Protein AF-A0A969JWR7-F1 (afdb_monomer_lite)

Radius of gyration: 13.02 Å; chains: 1; bounding box: 32×21×33 Å

Secondary structure (DSSP, 8-state):
--PPPP--GGGG-BTTB-SS-TT--EEEEEE---TTPPP-TT---EEEEE-

pLDDT: mean 85.53, std 8.55, range [61.25, 95.31]

Foldseek 3Di:
DDDDDDDDPQVPADPVGDPDDPPWDKDWPDAPDPDPDDDDPPDDGTDIDTD

Structure (mmCIF, N/CA/C/O backbone):
data_AF-A0A969JWR7-F1
#
_entry.id   AF-A0A969JWR7-F1
#
loop_
_atom_site.group_PDB
_atom_site.id
_atom_site.type_symbol
_atom_site.label_atom_id
_atom_site.label_alt_id
_atom_site.label_comp_id
_atom_site.label_asym_id
_atom_site.label_entity_id
_atom_site.label_seq_id
_atom_site.pdbx_PDB_ins_code
_atom_site.Cartn_x
_atom_site.Cartn_y
_atom_site.Cartn_z
_atom_site.occupancy
_atom_site.B_iso_or_equiv
_atom_site.auth_seq_id
_atom_site.auth_comp_id
_atom_site.auth_asym_id
_atom_site.auth_atom_id
_atom_site.pdbx_PDB_model_num
ATOM 1 N N . MET A 1 1 ? 8.628 13.864 -22.180 1.00 61.25 1 MET A N 1
ATOM 2 C CA . MET A 1 1 ? 8.781 14.095 -20.724 1.00 61.25 1 MET A CA 1
ATOM 3 C C . MET A 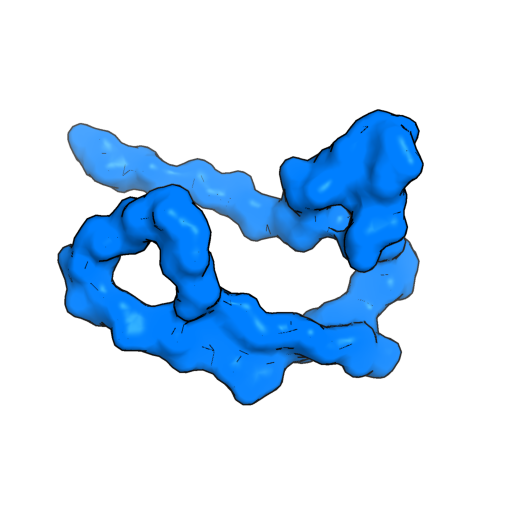1 1 ? 8.297 12.851 -19.994 1.00 61.25 1 MET A C 1
ATOM 5 O O . MET A 1 1 ? 7.243 12.353 -20.367 1.00 61.25 1 MET A O 1
ATOM 9 N N . LYS A 1 2 ? 9.042 12.312 -19.018 1.00 62.19 2 LYS A N 1
ATOM 10 C CA . LYS A 1 2 ? 8.506 11.242 -18.157 1.00 62.19 2 LYS A CA 1
ATOM 11 C C . LYS A 1 2 ? 7.510 11.884 -17.191 1.00 62.19 2 LYS A C 1
ATOM 13 O O . LYS A 1 2 ? 7.912 12.685 -16.355 1.00 62.19 2 LYS A O 1
ATOM 18 N N . MET A 1 3 ? 6.228 11.591 -17.373 1.00 72.06 3 MET A N 1
ATOM 19 C CA . MET A 1 3 ? 5.177 11.994 -16.443 1.00 72.06 3 MET A CA 1
ATOM 20 C C . MET A 1 3 ? 5.150 10.979 -15.306 1.00 72.06 3 MET A C 1
ATOM 22 O O . MET A 1 3 ? 5.045 9.779 -15.554 1.00 72.06 3 MET A O 1
ATOM 26 N N . PHE A 1 4 ? 5.294 11.456 -14.076 1.00 71.69 4 PHE A N 1
ATOM 27 C CA . PHE A 1 4 ? 5.037 10.650 -12.892 1.00 71.69 4 PHE A CA 1
ATOM 28 C C . PHE A 1 4 ? 3.594 10.905 -12.481 1.00 71.69 4 PHE A C 1
ATOM 30 O O . PHE A 1 4 ? 3.229 12.045 -12.195 1.00 71.69 4 PHE A O 1
ATOM 37 N N . THR A 1 5 ? 2.776 9.859 -12.485 1.00 76.69 5 THR A N 1
ATOM 38 C CA . THR A 1 5 ? 1.413 9.945 -11.963 1.00 76.69 5 THR A CA 1
ATOM 39 C C . THR A 1 5 ? 1.470 9.732 -10.453 1.00 76.69 5 THR A C 1
ATOM 41 O O . THR A 1 5 ? 2.020 8.715 -10.021 1.00 76.69 5 THR A O 1
ATOM 44 N N . PRO A 1 6 ? 0.953 10.664 -9.634 1.00 81.06 6 PRO A N 1
ATOM 45 C CA . PRO A 1 6 ? 0.821 10.421 -8.206 1.00 81.06 6 PRO A CA 1
ATOM 46 C C . PRO A 1 6 ? -0.144 9.250 -7.975 1.00 81.06 6 PRO A C 1
ATOM 48 O O . PRO A 1 6 ? -1.196 9.188 -8.605 1.00 81.06 6 PRO A O 1
ATOM 51 N N . LEU A 1 7 ? 0.229 8.334 -7.083 1.00 82.06 7 LEU A N 1
ATOM 52 C CA . LEU A 1 7 ? -0.580 7.183 -6.677 1.00 82.06 7 LEU A CA 1
ATOM 53 C C . LEU A 1 7 ? -0.779 7.213 -5.161 1.00 82.06 7 LEU A C 1
ATOM 55 O O . LEU A 1 7 ? 0.163 7.477 -4.411 1.00 82.06 7 LEU A O 1
ATOM 59 N N . ALA A 1 8 ? -1.995 6.917 -4.720 1.00 87.12 8 ALA A N 1
ATOM 60 C CA . ALA A 1 8 ? -2.368 6.703 -3.329 1.00 87.12 8 ALA A CA 1
ATOM 61 C C . ALA A 1 8 ? -2.687 5.220 -3.080 1.00 87.12 8 ALA A C 1
ATOM 63 O O . ALA A 1 8 ? -3.087 4.500 -3.989 1.00 87.12 8 ALA A O 1
ATOM 64 N N . LEU A 1 9 ? -2.567 4.750 -1.830 1.00 88.81 9 LEU A N 1
ATOM 65 C CA . LEU A 1 9 ? -2.861 3.348 -1.483 1.00 88.81 9 LEU A CA 1
ATOM 66 C C . LEU A 1 9 ? -4.295 2.932 -1.857 1.00 88.81 9 LEU A C 1
ATOM 68 O O . LEU A 1 9 ? -4.509 1.836 -2.362 1.00 88.81 9 LEU A O 1
ATOM 72 N N . LYS A 1 10 ? -5.263 3.842 -1.698 1.00 88.88 10 LYS A N 1
ATOM 73 C CA . LYS A 1 10 ? -6.659 3.617 -2.098 1.00 88.88 10 LYS A CA 1
ATOM 74 C C . LYS A 1 10 ? -6.839 3.323 -3.593 1.00 88.88 10 LYS A C 1
ATOM 76 O O . LYS A 1 10 ? -7.833 2.709 -3.959 1.00 88.88 10 LYS A O 1
ATOM 81 N N . ASP A 1 11 ? -5.900 3.739 -4.444 1.00 88.75 11 ASP A N 1
ATOM 82 C CA . ASP A 1 11 ? -5.981 3.519 -5.892 1.00 88.75 11 ASP A CA 1
ATOM 83 C C . ASP A 1 11 ? -5.710 2.045 -6.253 1.00 88.75 11 ASP A C 1
ATOM 85 O O . ASP A 1 11 ? -5.975 1.626 -7.376 1.00 88.75 11 ASP A O 1
ATOM 89 N N . PHE A 1 12 ? -5.209 1.250 -5.297 1.00 87.81 12 PHE A N 1
ATOM 90 C CA . PHE A 1 12 ? -5.042 -0.200 -5.417 1.00 87.81 12 PHE A CA 1
ATOM 91 C C . PHE A 1 12 ? -6.249 -0.997 -4.899 1.00 87.81 12 PHE A C 1
ATOM 93 O O . PHE A 1 12 ? -6.251 -2.223 -5.011 1.00 87.81 12 PHE A O 1
ATOM 100 N N . ASN A 1 13 ? -7.269 -0.337 -4.340 1.00 91.50 13 ASN A N 1
ATOM 1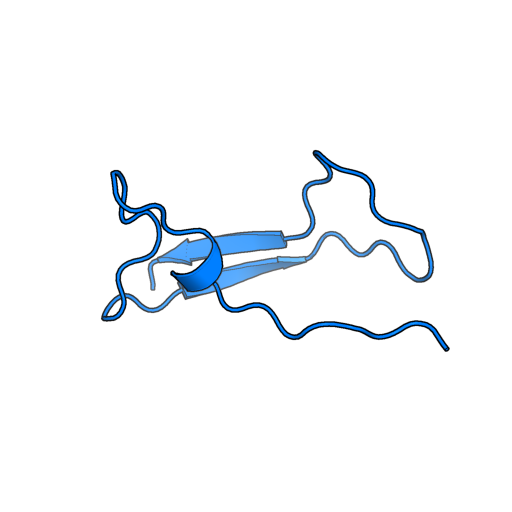01 C CA . ASN A 1 13 ? -8.529 -0.998 -4.008 1.00 91.50 13 ASN A CA 1
ATOM 102 C C . ASN A 1 13 ? -9.297 -1.318 -5.297 1.00 91.50 13 ASN A C 1
ATOM 104 O O . ASN A 1 13 ? -9.274 -0.549 -6.259 1.00 91.50 13 ASN A O 1
ATOM 108 N N . SER A 1 14 ? -10.007 -2.442 -5.311 1.00 90.25 14 SER A N 1
ATOM 109 C CA . SER A 1 14 ? -10.936 -2.791 -6.387 1.00 90.25 14 SER A CA 1
ATOM 110 C C . SER A 1 14 ? -12.377 -2.695 -5.887 1.00 90.25 14 SER A C 1
ATOM 112 O O . SER A 1 14 ? -12.625 -2.606 -4.687 1.00 90.25 14 SER A O 1
ATOM 114 N N . ALA A 1 15 ? -13.352 -2.741 -6.801 1.00 87.75 15 ALA A N 1
ATOM 115 C CA . ALA A 1 15 ? -14.770 -2.764 -6.426 1.00 87.75 15 ALA A CA 1
ATOM 116 C C . ALA A 1 15 ? -15.141 -3.972 -5.541 1.00 87.75 15 ALA A C 1
ATOM 118 O O . ALA A 1 15 ? -16.135 -3.931 -4.823 1.00 87.75 15 ALA A O 1
ATOM 119 N N . GLU A 1 16 ? -14.341 -5.037 -5.599 1.00 90.88 16 GLU A N 1
ATOM 120 C CA . GLU A 1 16 ? -14.568 -6.298 -4.893 1.00 90.88 16 GLU A CA 1
ATOM 121 C C . GLU A 1 16 ? -13.729 -6.420 -3.612 1.00 90.88 16 GLU A C 1
ATOM 123 O O . GLU A 1 16 ? -14.035 -7.255 -2.763 1.00 90.88 16 GLU A O 1
ATOM 128 N N . ALA A 1 17 ? -12.674 -5.607 -3.457 1.00 89.88 17 ALA A N 1
ATOM 129 C CA . ALA A 1 17 ? -11.748 -5.704 -2.335 1.00 89.88 17 ALA A CA 1
ATOM 130 C C . ALA A 1 17 ? -11.188 -4.339 -1.906 1.00 89.88 17 ALA A C 1
ATOM 132 O O . ALA A 1 17 ? -10.441 -3.681 -2.637 1.00 89.88 17 ALA A O 1
ATOM 133 N N . GLU A 1 18 ? -11.480 -3.969 -0.659 1.00 91.88 18 GLU A N 1
ATOM 134 C CA . GLU A 1 18 ? -10.830 -2.863 0.040 1.00 91.88 18 GLU A CA 1
ATOM 135 C C . GLU A 1 18 ? -9.605 -3.393 0.799 1.00 91.88 18 GLU A C 1
ATOM 137 O O . GLU A 1 18 ? -9.707 -3.928 1.901 1.00 91.88 18 GLU A O 1
ATOM 142 N N . VAL A 1 19 ? -8.430 -3.279 0.179 1.00 90.50 19 VAL A N 1
ATOM 143 C CA . VAL A 1 19 ? -7.151 -3.729 0.758 1.00 90.50 19 VAL A CA 1
ATOM 144 C C . VAL A 1 19 ? -6.536 -2.641 1.642 1.00 90.50 19 VAL A C 1
ATOM 146 O O . VAL A 1 19 ? -5.868 -2.936 2.633 1.00 90.50 19 VAL A O 1
ATOM 149 N N . TYR A 1 20 ? -6.788 -1.378 1.301 1.00 92.50 20 TYR A N 1
ATOM 150 C CA . TYR A 1 20 ? -6.313 -0.197 2.009 1.00 92.50 20 TYR A CA 1
ATOM 151 C C . TYR A 1 20 ? -7.507 0.664 2.442 1.00 92.50 20 TYR A C 1
ATOM 153 O O . TYR A 1 2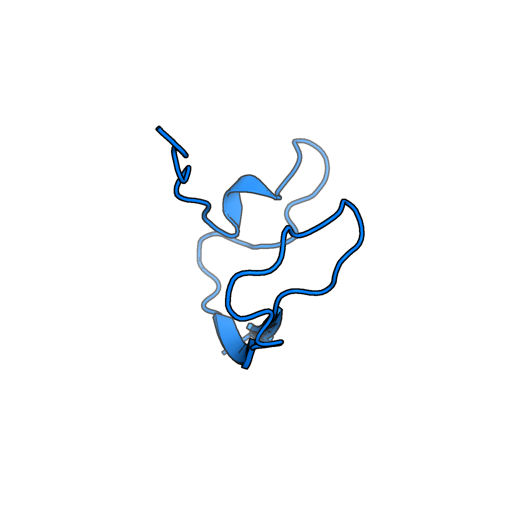0 ? -7.927 1.541 1.678 1.00 92.50 20 TYR A O 1
ATOM 161 N N . PRO A 1 21 ? -8.066 0.419 3.643 1.00 90.94 21 PRO A N 1
ATOM 162 C CA . PRO A 1 21 ? -9.200 1.180 4.156 1.00 90.94 21 PRO A CA 1
ATOM 163 C C . PRO A 1 21 ? -8.881 2.666 4.312 1.00 90.94 21 PRO A C 1
ATOM 165 O O . PRO A 1 21 ? -7.795 3.020 4.773 1.00 90.94 21 PRO A O 1
ATOM 168 N N . ALA A 1 22 ? -9.833 3.539 3.972 1.00 87.25 22 ALA A N 1
ATOM 169 C CA . ALA A 1 22 ? -9.618 4.994 3.970 1.00 87.25 22 ALA A CA 1
ATOM 170 C C . ALA A 1 22 ? -9.255 5.577 5.352 1.00 87.25 22 ALA A C 1
ATOM 172 O O . ALA A 1 22 ? -8.471 6.521 5.438 1.00 87.25 22 ALA A O 1
ATOM 173 N N . GLU A 1 23 ? -9.794 4.992 6.423 1.00 90.88 23 GLU A N 1
ATOM 174 C CA . GLU A 1 23 ? -9.557 5.429 7.806 1.00 90.88 23 GLU A CA 1
ATOM 175 C C . GLU A 1 23 ? -8.293 4.806 8.429 1.00 90.88 23 GLU A C 1
ATOM 177 O O . GLU A 1 23 ? -7.865 5.207 9.514 1.00 90.88 23 GLU A O 1
ATOM 182 N N . GLN A 1 24 ? -7.664 3.836 7.754 1.00 92.94 24 GLN A N 1
ATOM 183 C CA . GLN A 1 24 ? -6.457 3.179 8.246 1.00 92.94 24 GLN A CA 1
ATOM 184 C C . GLN A 1 24 ? -5.214 3.956 7.813 1.00 92.94 24 GLN A C 1
ATOM 186 O O . GLN A 1 24 ? -4.988 4.228 6.633 1.00 92.94 24 GLN A O 1
ATOM 191 N N . ARG A 1 25 ? -4.348 4.267 8.779 1.00 92.62 25 ARG A N 1
ATOM 192 C CA . ARG A 1 25 ? -3.032 4.843 8.493 1.00 92.62 25 ARG A CA 1
ATOM 193 C C . ARG A 1 25 ? -1.995 3.739 8.345 1.00 92.62 25 ARG A C 1
ATOM 195 O O . ARG A 1 25 ? -2.066 2.707 9.012 1.00 92.62 25 ARG A O 1
ATOM 202 N N . P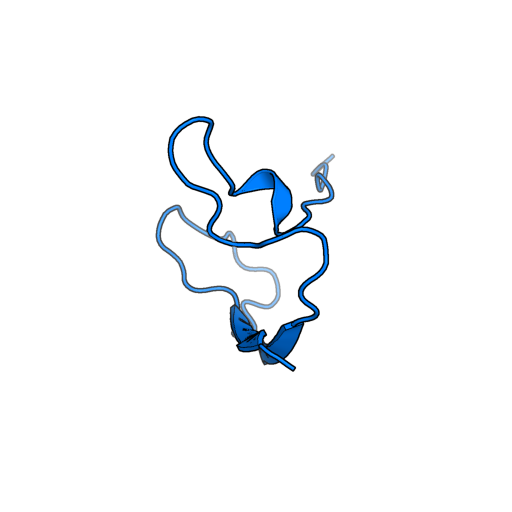HE A 1 26 ? -1.018 3.989 7.484 1.00 93.69 26 PHE A N 1
ATOM 203 C CA . PHE A 1 26 ? 0.057 3.056 7.186 1.00 93.69 26 PHE A CA 1
ATOM 204 C C . PHE A 1 26 ? 1.409 3.753 7.314 1.00 93.69 26 PHE A C 1
ATOM 206 O O . PHE A 1 26 ? 1.559 4.913 6.931 1.00 93.69 26 PHE A O 1
ATOM 213 N N . GLU A 1 27 ? 2.396 3.026 7.824 1.00 94.25 27 GLU A N 1
ATOM 214 C CA . GLU A 1 27 ? 3.791 3.454 7.888 1.00 94.25 27 GLU A CA 1
ATOM 215 C C . GLU A 1 27 ? 4.612 2.683 6.856 1.00 94.25 27 GLU A C 1
ATOM 217 O O . GLU A 1 27 ? 4.528 1.455 6.774 1.00 94.25 27 GLU A O 1
ATOM 222 N N . VAL A 1 28 ? 5.438 3.397 6.088 1.00 92.75 28 VAL A N 1
ATOM 223 C CA . VAL A 1 28 ? 6.428 2.777 5.203 1.00 92.75 28 VAL A CA 1
ATOM 224 C C . VAL A 1 28 ? 7.578 2.250 6.054 1.00 92.75 28 VAL A C 1
ATOM 226 O O . VAL A 1 28 ? 8.346 3.021 6.621 1.00 92.75 28 VAL A O 1
ATOM 229 N N . THR A 1 29 ? 7.731 0.931 6.119 1.00 95.31 29 THR A N 1
ATOM 230 C CA . THR A 1 29 ? 8.789 0.283 6.911 1.00 95.31 29 THR A CA 1
ATOM 231 C C . THR A 1 29 ? 10.050 0.026 6.105 1.00 95.31 29 THR A C 1
ATOM 233 O O . THR A 1 29 ? 11.119 -0.200 6.668 1.00 95.31 29 THR A O 1
ATOM 236 N N . ARG A 1 30 ? 9.931 -0.003 4.774 1.00 93.31 30 ARG A N 1
ATOM 237 C CA . ARG A 1 30 ? 11.047 -0.259 3.868 1.00 93.31 30 ARG A CA 1
ATOM 238 C C . ARG A 1 30 ? 10.773 0.350 2.504 1.00 93.31 30 ARG A C 1
ATOM 240 O O . ARG A 1 30 ? 9.711 0.128 1.933 1.00 93.31 30 ARG A O 1
ATOM 247 N N . ILE A 1 31 ? 11.774 1.029 1.956 1.00 89.75 31 ILE A N 1
ATOM 248 C CA . ILE A 1 31 ? 11.801 1.465 0.560 1.00 89.75 31 ILE A CA 1
ATOM 249 C C . ILE A 1 31 ? 12.872 0.642 -0.148 1.00 89.75 31 ILE A C 1
ATOM 251 O O . ILE A 1 31 ? 14.036 0.649 0.254 1.00 89.75 31 ILE A O 1
ATOM 255 N N . ASN A 1 32 ? 12.489 -0.075 -1.200 1.00 87.00 32 ASN A N 1
ATOM 256 C CA . ASN A 1 32 ? 13.444 -0.727 -2.082 1.00 87.00 32 ASN A CA 1
ATOM 257 C C . ASN A 1 32 ? 13.904 0.305 -3.106 1.00 87.00 32 ASN A C 1
ATOM 259 O O . ASN A 1 32 ? 13.230 0.595 -4.091 1.00 87.00 32 ASN A O 1
ATOM 263 N N . ASN A 1 33 ? 15.052 0.912 -2.820 1.00 72.31 33 ASN A N 1
ATOM 264 C CA . ASN A 1 33 ? 15.597 1.968 -3.650 1.00 72.31 33 ASN A CA 1
ATOM 265 C C . ASN A 1 33 ? 16.082 1.409 -5.000 1.00 72.31 33 ASN A C 1
ATOM 267 O O . ASN A 1 33 ? 17.061 0.666 -5.056 1.00 72.31 33 ASN A O 1
ATOM 271 N N . THR A 1 34 ? 15.416 1.798 -6.087 1.00 68.25 34 THR A N 1
ATOM 272 C CA . THR A 1 34 ? 15.802 1.459 -7.462 1.00 68.25 34 THR A CA 1
ATOM 273 C C . THR A 1 34 ? 16.479 2.622 -8.196 1.00 68.25 34 THR A C 1
ATOM 275 O O . THR A 1 34 ? 16.489 2.600 -9.420 1.00 68.25 34 THR A O 1
ATOM 278 N N . SER A 1 35 ? 17.034 3.625 -7.492 1.00 72.75 35 SER A N 1
ATOM 279 C CA . SER A 1 35 ? 17.741 4.820 -8.008 1.00 72.75 35 SER A CA 1
ATOM 280 C C . SER A 1 35 ? 17.953 4.857 -9.529 1.00 72.75 35 SER A C 1
ATOM 282 O O . SER A 1 35 ? 18.919 4.303 -10.055 1.00 72.75 35 SER A O 1
ATOM 284 N N . GLY A 1 36 ? 17.038 5.527 -10.237 1.00 70.38 36 GLY A N 1
ATOM 285 C CA . GLY A 1 36 ? 17.142 5.798 -11.677 1.00 70.38 36 GLY A CA 1
ATOM 286 C C . GLY A 1 36 ? 16.811 4.628 -12.612 1.00 70.38 36 GLY A C 1
ATOM 287 O O . GLY A 1 36 ? 16.782 4.822 -13.828 1.00 70.38 36 GLY A O 1
ATOM 288 N N . ARG A 1 37 ? 16.526 3.433 -12.088 1.00 77.38 37 ARG A N 1
ATOM 289 C CA . ARG A 1 37 ? 16.127 2.269 -12.885 1.00 77.38 37 ARG A CA 1
ATOM 290 C C . ARG A 1 37 ? 14.646 2.329 -13.240 1.00 77.38 37 ARG A C 1
ATOM 292 O O . ARG A 1 37 ? 13.812 2.832 -12.490 1.00 77.38 37 ARG A O 1
ATOM 299 N N . GLN A 1 38 ? 14.325 1.791 -14.412 1.00 79.19 38 GLN A N 1
ATOM 300 C CA . GLN A 1 38 ? 12.946 1.499 -14.778 1.00 79.19 38 GLN A CA 1
ATOM 301 C C . GLN A 1 38 ? 12.412 0.397 -13.859 1.00 79.19 38 GLN A C 1
ATOM 303 O O . GLN A 1 38 ? 13.089 -0.608 -13.647 1.00 79.19 38 GLN A O 1
ATOM 308 N N . VAL A 1 39 ? 11.218 0.620 -13.318 1.00 80.69 39 VAL A N 1
ATOM 309 C CA . VAL A 1 39 ? 10.464 -0.382 -12.562 1.00 80.69 39 VAL A CA 1
ATOM 310 C C . VAL A 1 39 ? 9.636 -1.219 -13.531 1.00 80.69 39 VAL A C 1
ATOM 312 O O . VAL A 1 39 ? 9.108 -0.690 -14.513 1.00 80.69 39 VAL A O 1
ATOM 315 N N . ASN A 1 40 ? 9.542 -2.514 -13.262 1.00 83.19 40 ASN A N 1
ATOM 316 C CA . ASN A 1 40 ? 8.742 -3.463 -14.021 1.00 83.19 40 ASN A CA 1
ATOM 317 C C . ASN A 1 40 ? 7.474 -3.842 -13.256 1.00 83.19 40 ASN A C 1
ATOM 319 O O . ASN A 1 40 ? 7.375 -3.691 -12.036 1.00 83.19 40 ASN A O 1
ATOM 323 N N . VAL A 1 41 ? 6.497 -4.378 -13.986 1.00 82.75 41 VAL A N 1
ATOM 324 C CA . VAL A 1 41 ? 5.321 -5.001 -13.372 1.00 82.75 41 VAL A CA 1
ATOM 325 C C . VAL A 1 41 ? 5.783 -6.184 -12.520 1.00 82.75 41 VAL A C 1
ATOM 327 O O . VAL A 1 41 ? 6.508 -7.049 -13.005 1.00 82.75 41 VAL A O 1
ATOM 330 N N . GLY A 1 42 ? 5.357 -6.209 -11.257 1.00 84.50 42 GLY A N 1
ATOM 331 C CA . GLY A 1 42 ? 5.747 -7.229 -10.281 1.00 84.50 42 GLY A CA 1
ATOM 332 C C . GLY A 1 42 ? 6.911 -6.834 -9.365 1.00 84.50 42 GLY A C 1
ATOM 333 O O . GLY A 1 42 ? 7.185 -7.561 -8.412 1.00 84.50 42 GLY A O 1
ATOM 334 N N . ASP A 1 43 ? 7.562 -5.688 -9.586 1.00 87.75 43 ASP A N 1
AT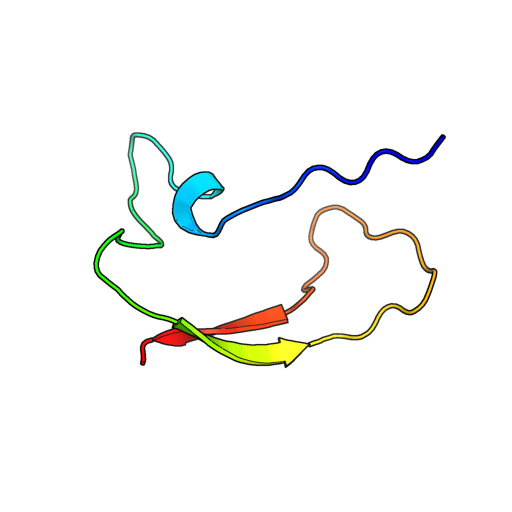OM 335 C CA . ASP A 1 43 ? 8.614 -5.212 -8.684 1.00 87.75 43 ASP A CA 1
ATOM 336 C C . ASP A 1 43 ? 8.039 -4.775 -7.325 1.00 87.75 43 ASP A C 1
ATOM 338 O O . ASP A 1 43 ? 7.087 -3.995 -7.242 1.00 87.75 43 ASP A O 1
ATOM 342 N N . LEU A 1 44 ? 8.673 -5.217 -6.234 1.00 88.44 44 LEU A N 1
ATOM 343 C CA . LEU A 1 44 ? 8.368 -4.734 -4.888 1.00 88.44 44 LEU A CA 1
ATOM 344 C C . LEU A 1 44 ? 9.091 -3.409 -4.627 1.00 88.44 44 LEU A C 1
ATOM 346 O O . LEU A 1 44 ? 10.300 -3.396 -4.383 1.00 88.44 44 LEU A O 1
ATOM 350 N N . LEU A 1 45 ? 8.348 -2.304 -4.614 1.00 87.12 45 LEU A N 1
ATOM 351 C CA . LEU A 1 45 ? 8.914 -0.958 -4.459 1.00 87.12 45 LEU A CA 1
ATOM 352 C C . LEU A 1 45 ? 9.055 -0.524 -2.997 1.00 87.12 45 LEU A C 1
ATOM 354 O O . LEU A 1 45 ? 10.047 0.097 -2.618 1.00 87.12 45 LEU A O 1
ATOM 358 N N . PHE A 1 46 ? 8.081 -0.851 -2.157 1.00 89.69 46 PHE A N 1
ATOM 359 C CA . PHE A 1 46 ? 8.082 -0.497 -0.742 1.00 89.69 46 PHE A CA 1
ATOM 360 C C . PHE A 1 46 ? 7.192 -1.454 0.051 1.00 89.69 46 PHE A C 1
ATOM 362 O O . PHE A 1 46 ? 6.345 -2.144 -0.511 1.00 89.69 46 PHE A O 1
ATOM 369 N N . VAL A 1 47 ? 7.406 -1.501 1.363 1.00 92.19 47 VAL A N 1
ATOM 370 C CA . VAL A 1 47 ? 6.595 -2.273 2.309 1.00 92.19 47 VAL A CA 1
ATOM 371 C C . VAL A 1 47 ? 5.938 -1.300 3.273 1.00 92.19 47 VAL A C 1
ATOM 373 O O . VAL A 1 47 ? 6.604 -0.402 3.796 1.00 92.19 47 VAL A O 1
ATOM 376 N N . VAL A 1 48 ? 4.642 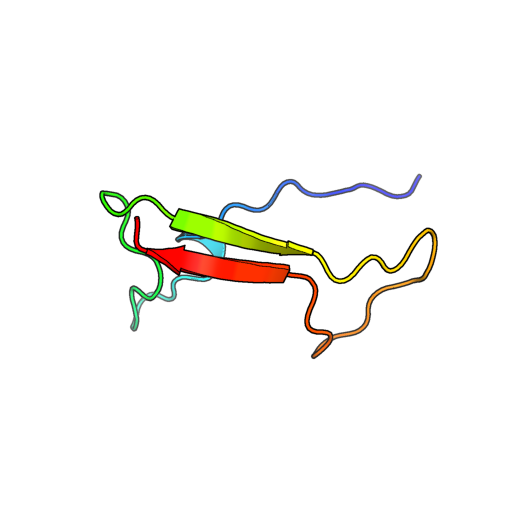-1.492 3.499 1.00 92.88 48 VAL A N 1
ATOM 377 C CA . VAL A 1 48 ? 3.869 -0.754 4.495 1.00 92.88 48 VAL A CA 1
ATOM 378 C C . VAL A 1 48 ? 3.333 -1.701 5.557 1.00 92.88 48 VAL A C 1
ATOM 380 O O . VAL A 1 48 ? 3.038 -2.860 5.266 1.00 92.88 48 VAL A O 1
ATOM 383 N N . LYS A 1 49 ? 3.172 -1.194 6.776 1.00 94.44 49 LYS A N 1
ATOM 384 C CA . LYS A 1 49 ? 2.395 -1.849 7.833 1.00 94.44 49 LYS A CA 1
ATOM 385 C C . LYS A 1 49 ? 1.301 -0.898 8.330 1.00 94.44 49 LYS A C 1
ATOM 387 O O . LYS A 1 49 ? 1.498 0.318 8.249 1.00 94.44 49 LYS A O 1
ATOM 392 N N . PRO A 1 50 ? 0.178 -1.413 8.846 1.00 93.62 50 PRO A N 1
ATOM 393 C CA . PRO A 1 50 ? -0.767 -0.602 9.604 1.00 93.62 50 PRO A CA 1
ATOM 394 C C . PRO A 1 50 ? -0.062 0.086 10.780 1.00 93.62 50 PRO A C 1
ATOM 396 O O . PRO A 1 50 ? 0.794 -0.528 11.426 1.00 93.62 50 PRO A O 1
ATOM 399 N N . LEU A 1 51 ? -0.399 1.355 11.017 1.00 90.44 51 LEU A N 1
ATOM 400 C CA . LEU A 1 51 ? -0.107 2.032 12.282 1.00 90.44 51 LEU A CA 1
ATOM 401 C C . LEU A 1 51 ? -1.034 1.534 13.393 1.00 90.44 51 LEU A C 1
ATOM 403 O O . LEU A 1 51 ? -2.223 1.283 13.084 1.00 90.44 51 LEU A O 1
#

Sequence (51 aa):
MKMFTPLALKDFNSAEAEVYPAEQRFEVTRINNTSGRQVNVGDLLFVVKPL